Protein AF-A0A7J3MJA6-F1 (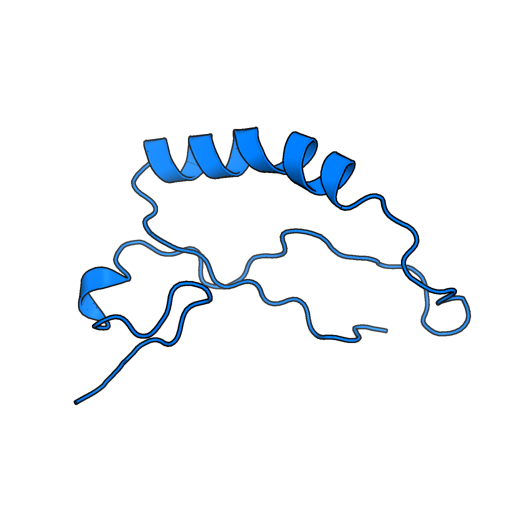afdb_monomer)

Sequence (73 aa):
MSRVISVLGDIPPEEFGPTLVHERILVDFTPTDELNRIKYDPNEVFEFMLPYLIEIRRLGIKGFVECSTDGLA

Secondary structure (DSSP, 8-state):
---EEETTEEE-HHHH-SEEEEE-S------GGG--S--S-HHHHHHHHHHHHHHHHHTT--EEEE---S---

Structure (mmCIF, N/CA/C/O backbone):
data_AF-A0A7J3MJA6-F1
#
_entry.id   AF-A0A7J3MJA6-F1
#
loop_
_atom_site.group_PDB
_atom_site.id
_atom_site.type_symbol
_atom_site.label_atom_id
_atom_site.label_alt_id
_atom_site.label_comp_id
_atom_site.label_asym_id
_atom_site.label_entity_id
_atom_site.label_seq_id
_atom_site.pdbx_PDB_ins_code
_atom_site.Cartn_x
_atom_site.Cartn_y
_atom_site.Cartn_z
_atom_site.occupancy
_atom_site.B_iso_or_equiv
_atom_site.auth_seq_id
_atom_site.auth_comp_id
_atom_site.auth_asym_id
_atom_site.auth_atom_id
_atom_site.pdbx_PDB_model_num
ATOM 1 N N . MET A 1 1 ? -23.369 -8.868 8.185 1.00 77.00 1 MET A N 1
ATOM 2 C CA . MET A 1 1 ? -22.624 -7.625 8.475 1.00 77.00 1 MET A CA 1
ATOM 3 C C . MET A 1 1 ? -21.690 -7.360 7.308 1.00 77.00 1 MET A C 1
ATOM 5 O O . MET A 1 1 ? -21.169 -8.323 6.755 1.00 77.00 1 MET A O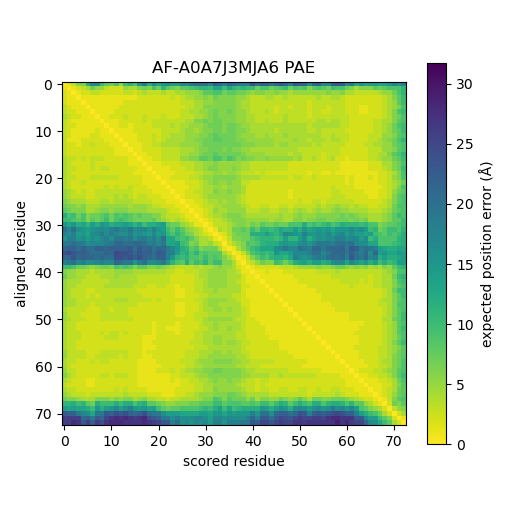 1
ATOM 9 N N . SER A 1 2 ? -21.555 -6.106 6.885 1.00 91.94 2 SER A N 1
ATOM 10 C CA . SER A 1 2 ? -20.613 -5.693 5.836 1.00 91.94 2 SER A CA 1
ATOM 11 C C . SER A 1 2 ? -19.172 -5.747 6.347 1.00 91.94 2 SER A C 1
ATOM 13 O O . SER A 1 2 ? -18.948 -5.571 7.541 1.00 91.94 2 SER A O 1
ATOM 15 N N . ARG A 1 3 ? -18.209 -5.983 5.450 1.00 95.62 3 ARG A N 1
ATOM 16 C CA . ARG A 1 3 ? -16.770 -6.003 5.752 1.00 95.62 3 ARG A CA 1
ATOM 17 C C . ARG A 1 3 ? -15.962 -5.439 4.589 1.00 95.62 3 ARG A C 1
ATOM 19 O O . ARG A 1 3 ? -16.405 -5.543 3.445 1.00 95.62 3 ARG A O 1
ATOM 26 N N . VAL A 1 4 ? -14.787 -4.897 4.891 1.00 95.69 4 VAL A N 1
ATOM 27 C CA . VAL A 1 4 ? -13.738 -4.575 3.915 1.00 95.69 4 VAL A CA 1
ATOM 28 C C . VAL A 1 4 ? -12.629 -5.612 4.079 1.00 95.69 4 VAL A C 1
ATOM 30 O O . VAL A 1 4 ? -12.209 -5.890 5.198 1.00 95.69 4 VAL A O 1
ATOM 33 N N . ILE A 1 5 ? -12.179 -6.212 2.979 1.00 96.06 5 ILE A N 1
ATOM 34 C CA . ILE A 1 5 ? -11.091 -7.197 2.985 1.00 96.06 5 ILE A CA 1
ATOM 35 C C . ILE A 1 5 ? -9.801 -6.448 2.659 1.00 96.06 5 ILE A C 1
ATOM 37 O O . ILE A 1 5 ? -9.710 -5.826 1.603 1.00 96.06 5 ILE A O 1
ATOM 41 N N . SER A 1 6 ? -8.819 -6.490 3.558 1.00 95.19 6 SER A N 1
ATOM 42 C CA . SER A 1 6 ? -7.507 -5.871 3.355 1.00 95.19 6 SER A CA 1
ATOM 43 C C . SER A 1 6 ? -6.399 -6.922 3.304 1.00 95.19 6 SER A C 1
ATOM 45 O O . SER A 1 6 ? -6.592 -8.072 3.700 1.00 95.19 6 SER A O 1
ATOM 47 N N . VAL A 1 7 ? -5.197 -6.514 2.894 1.00 94.38 7 VAL A N 1
ATOM 48 C CA . VAL A 1 7 ? -3.998 -7.371 2.943 1.00 94.38 7 VAL A CA 1
ATOM 49 C C . VAL A 1 7 ? -3.586 -7.763 4.371 1.00 94.38 7 VAL A C 1
ATOM 51 O O . VAL A 1 7 ? -2.813 -8.699 4.545 1.00 94.38 7 VAL A O 1
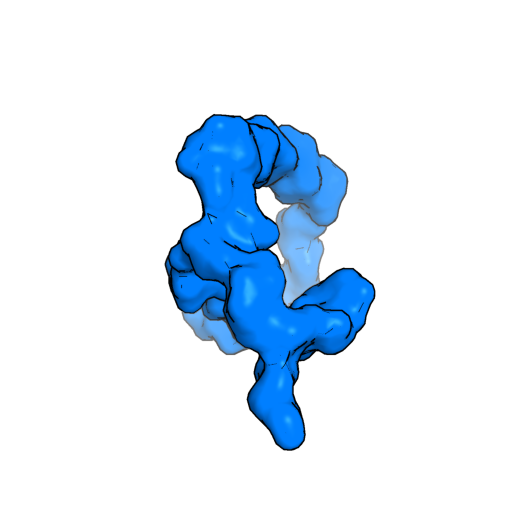ATOM 54 N 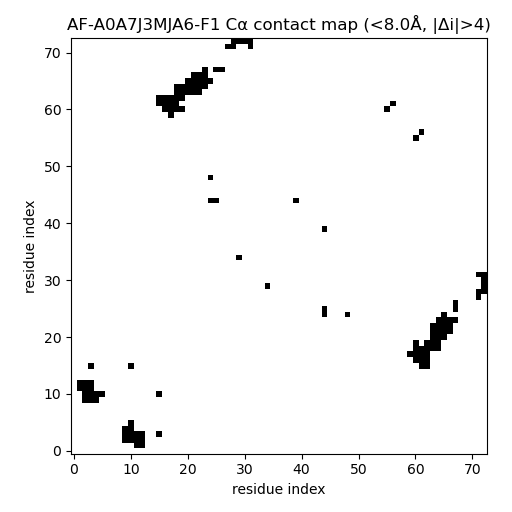N . LEU A 1 8 ? -4.109 -7.074 5.392 1.00 95.25 8 LEU A N 1
ATOM 55 C CA . LEU A 1 8 ? -3.911 -7.394 6.811 1.00 95.25 8 LEU A CA 1
ATOM 56 C C . LEU A 1 8 ? -5.070 -8.219 7.404 1.00 95.25 8 LEU A C 1
ATOM 58 O O . LEU A 1 8 ? -5.045 -8.531 8.593 1.00 95.25 8 LEU A O 1
ATOM 62 N N . GLY A 1 9 ? -6.072 -8.577 6.593 1.00 96.56 9 GLY A N 1
ATOM 63 C CA . GLY A 1 9 ? -7.285 -9.280 7.009 1.00 96.56 9 GLY A CA 1
ATOM 64 C C . GLY A 1 9 ? -8.555 -8.429 6.917 1.00 96.56 9 GLY A C 1
ATOM 65 O O . GLY A 1 9 ? -8.541 -7.289 6.441 1.00 96.56 9 GLY A O 1
ATOM 66 N N . ASP A 1 10 ? -9.668 -9.016 7.350 1.00 96.94 10 ASP A N 1
ATOM 67 C CA . ASP A 1 10 ? -10.987 -8.382 7.341 1.00 96.94 10 ASP A CA 1
ATOM 68 C C . ASP A 1 10 ? -11.073 -7.272 8.394 1.00 96.94 10 ASP A C 1
ATOM 70 O O . ASP A 1 10 ? -10.694 -7.474 9.548 1.00 96.94 10 ASP A O 1
ATOM 74 N N . ILE A 1 11 ? -11.643 -6.129 8.010 1.00 96.00 11 ILE A N 1
ATOM 75 C CA . ILE A 1 11 ? -11.942 -5.018 8.917 1.00 96.00 11 ILE A CA 1
ATOM 76 C C . ILE A 1 11 ? -13.421 -4.604 8.818 1.00 96.00 11 ILE A C 1
ATOM 78 O O . ILE A 1 11 ? -14.045 -4.733 7.751 1.00 96.00 11 ILE A O 1
ATOM 82 N N . PRO A 1 12 ? -14.007 -4.070 9.903 1.00 95.50 12 PRO A N 1
ATOM 83 C CA . PRO A 1 12 ? -15.280 -3.363 9.840 1.00 95.50 12 PRO A CA 1
ATOM 84 C C . PRO A 1 12 ? -15.181 -2.131 8.917 1.00 95.50 12 PRO A C 1
ATOM 86 O O . PRO A 1 12 ? -14.165 -1.432 8.949 1.00 95.50 12 PRO A O 1
ATOM 89 N N . PRO A 1 13 ? -16.203 -1.811 8.100 1.00 93.69 13 PRO A N 1
ATOM 90 C CA . PRO A 1 13 ? -16.158 -0.649 7.206 1.00 93.69 13 PRO A CA 1
ATOM 91 C C . PRO A 1 13 ? -15.886 0.689 7.913 1.00 93.69 13 PRO A C 1
ATOM 93 O O . PRO A 1 13 ? -15.237 1.566 7.350 1.00 93.69 13 PRO A O 1
ATOM 96 N N . GLU A 1 14 ? -16.341 0.843 9.154 1.00 93.06 14 GLU A N 1
ATOM 97 C CA . GLU A 1 14 ? -16.095 2.011 10.002 1.00 93.06 14 GLU A CA 1
ATOM 98 C C . GLU A 1 14 ? -14.614 2.208 10.372 1.00 93.06 14 GLU A C 1
ATOM 100 O O . GLU A 1 14 ? -14.185 3.341 10.605 1.00 93.06 14 GLU A O 1
ATOM 105 N N . GLU A 1 15 ? -13.812 1.139 10.382 1.00 93.12 15 GLU A N 1
ATOM 106 C CA . GLU A 1 15 ? -12.372 1.219 10.645 1.00 93.12 15 GLU A CA 1
ATOM 107 C C . GLU A 1 15 ? -11.580 1.700 9.426 1.00 93.12 15 GLU A C 1
ATOM 109 O O . GLU A 1 15 ? -10.501 2.274 9.594 1.00 93.12 15 GLU A O 1
ATOM 114 N N . PHE A 1 16 ? -12.133 1.546 8.216 1.00 93.31 16 PHE A N 1
ATOM 115 C CA . PHE A 1 16 ? -11.473 1.961 6.977 1.00 93.31 16 PHE A CA 1
ATOM 116 C C . PHE A 1 16 ? -11.221 3.477 6.948 1.00 93.31 16 PHE A C 1
ATOM 118 O O . PHE A 1 16 ? -10.168 3.927 6.505 1.00 93.31 16 PHE A O 1
ATOM 125 N N . GLY A 1 17 ? -12.134 4.265 7.533 1.00 93.56 17 GLY A N 1
ATOM 126 C CA . GLY A 1 17 ? -11.949 5.698 7.776 1.00 93.56 17 GLY A CA 1
ATOM 127 C C . GLY A 1 17 ? -11.623 6.519 6.517 1.00 93.56 17 GLY A C 1
ATOM 128 O O . GLY A 1 17 ? -11.960 6.110 5.403 1.00 93.56 17 GLY A O 1
ATOM 129 N N . PRO A 1 18 ? -10.985 7.698 6.668 1.00 96.31 18 PRO A N 1
ATOM 130 C CA . PRO A 1 18 ? -10.518 8.493 5.534 1.00 96.31 18 PRO A CA 1
ATOM 131 C C . PRO A 1 18 ? -9.557 7.680 4.660 1.00 96.31 18 PRO A C 1
ATOM 133 O O . PRO A 1 18 ? -8.492 7.265 5.122 1.00 96.31 18 PRO A O 1
ATOM 136 N N . THR A 1 19 ? -9.955 7.448 3.410 1.00 96.50 19 THR A N 1
ATOM 137 C CA . THR A 1 19 ? -9.298 6.509 2.497 1.00 96.50 19 THR A CA 1
ATOM 138 C C . THR A 1 19 ? -9.087 7.134 1.126 1.00 96.50 19 THR A C 1
ATOM 140 O O . THR A 1 19 ? -9.974 7.813 0.608 1.00 96.50 19 THR A O 1
ATOM 143 N N . LEU A 1 20 ? -7.940 6.840 0.515 1.00 97.38 20 LEU A N 1
ATOM 144 C CA . LEU A 1 20 ? -7.695 7.091 -0.904 1.00 97.38 20 LEU A CA 1
ATOM 145 C C . LEU A 1 20 ? -8.201 5.904 -1.734 1.00 97.38 20 LEU A C 1
ATOM 147 O O . LEU A 1 20 ? -7.668 4.802 -1.656 1.00 97.38 20 LEU A O 1
ATOM 151 N N . VAL A 1 21 ? -9.288 6.096 -2.478 1.00 96.50 21 VAL A N 1
ATOM 152 C CA . VAL A 1 21 ? -10.056 4.981 -3.068 1.00 96.50 21 VAL A CA 1
ATOM 153 C C . VAL A 1 21 ? -9.549 4.501 -4.432 1.00 96.50 21 VAL A C 1
ATOM 155 O O . VAL A 1 21 ? -10.095 3.536 -4.961 1.00 96.50 21 VAL A O 1
ATOM 158 N N . HIS A 1 22 ? -8.543 5.157 -5.019 1.00 96.06 22 HIS A N 1
ATOM 159 C CA . HIS A 1 22 ? -7.972 4.772 -6.312 1.00 96.06 22 HIS A CA 1
ATOM 160 C C . HIS A 1 22 ? -6.501 5.170 -6.396 1.00 96.06 22 HIS A C 1
ATOM 162 O O . HIS A 1 22 ? -6.171 6.218 -6.940 1.00 96.06 22 HIS A O 1
ATOM 168 N N . GLU A 1 23 ? -5.616 4.298 -5.929 1.00 95.31 23 GLU A N 1
ATOM 169 C CA . GLU A 1 23 ? -4.172 4.533 -5.947 1.00 95.31 23 GLU A CA 1
ATOM 170 C C . GLU A 1 23 ? -3.428 3.404 -6.658 1.00 95.31 23 GLU A C 1
ATOM 172 O O . GLU A 1 23 ? -3.978 2.332 -6.917 1.00 95.31 23 GLU A O 1
ATOM 177 N N . ARG A 1 24 ? -2.160 3.648 -6.990 1.00 93.00 24 ARG A N 1
ATOM 178 C CA . ARG A 1 24 ? -1.234 2.624 -7.485 1.00 93.00 24 ARG A CA 1
ATOM 179 C C . ARG A 1 24 ? 0.108 2.809 -6.801 1.00 93.00 24 ARG A C 1
ATOM 181 O O . ARG A 1 24 ? 0.671 3.898 -6.866 1.00 93.00 24 ARG A O 1
ATOM 188 N N . ILE A 1 25 ? 0.608 1.762 -6.146 1.00 92.25 25 ILE A N 1
ATOM 189 C CA . ILE A 1 25 ? 1.947 1.795 -5.524 1.00 92.25 25 ILE A CA 1
ATOM 190 C C . ILE A 1 25 ? 3.030 1.740 -6.598 1.00 92.25 25 ILE A C 1
ATOM 192 O O . ILE A 1 25 ? 4.070 2.381 -6.483 1.00 92.25 25 ILE A O 1
ATOM 196 N N . LEU A 1 26 ? 2.757 0.983 -7.654 1.00 89.06 26 LEU A N 1
ATOM 197 C CA . LEU A 1 26 ? 3.599 0.858 -8.822 1.00 89.06 26 LEU A CA 1
ATOM 198 C C . LEU A 1 26 ? 2.695 0.674 -10.035 1.00 89.06 26 LEU A C 1
ATOM 200 O O . LEU A 1 26 ? 1.719 -0.066 -9.976 1.00 89.06 26 LEU A O 1
ATOM 204 N N . VAL A 1 27 ? 3.032 1.329 -11.138 1.00 86.31 27 VAL A N 1
ATOM 205 C CA . VAL A 1 27 ? 2.382 1.109 -12.427 1.00 86.31 27 VAL A CA 1
ATOM 206 C C . VAL A 1 27 ? 3.462 0.946 -13.484 1.00 86.31 27 VAL A C 1
ATOM 208 O O . VAL A 1 27 ? 4.397 1.743 -13.549 1.00 86.31 27 VAL A O 1
ATOM 211 N N . ASP A 1 28 ? 3.343 -0.106 -14.286 1.00 80.25 28 ASP A N 1
ATOM 212 C CA . ASP A 1 28 ? 4.162 -0.302 -15.474 1.00 80.25 28 ASP A CA 1
ATOM 213 C C . ASP A 1 28 ? 3.315 0.075 -16.694 1.00 80.25 28 ASP A C 1
ATOM 215 O O . ASP A 1 28 ? 2.225 -0.458 -16.879 1.00 80.25 28 ASP A O 1
ATOM 219 N N . PHE A 1 29 ? 3.795 1.033 -17.486 1.00 78.94 29 PHE A N 1
ATOM 220 C CA . PHE A 1 29 ? 3.167 1.447 -18.746 1.00 78.94 29 PHE A CA 1
ATOM 221 C C . PHE A 1 29 ? 3.865 0.823 -19.964 1.00 78.94 29 PHE A C 1
ATOM 223 O O . PHE A 1 29 ? 3.646 1.262 -21.094 1.00 78.94 29 PHE A O 1
ATOM 230 N N . THR A 1 30 ? 4.752 -0.155 -19.745 1.00 76.81 30 THR A N 1
ATOM 231 C CA . THR A 1 30 ? 5.343 -0.947 -20.823 1.00 76.81 30 THR A CA 1
ATOM 232 C C . THR A 1 30 ? 4.215 -1.609 -21.617 1.00 76.81 30 THR A C 1
ATOM 234 O O . THR A 1 30 ? 3.404 -2.312 -21.014 1.00 76.81 30 THR A O 1
ATOM 237 N N . PRO A 1 31 ? 4.196 -1.469 -22.954 1.00 73.12 31 PRO A N 1
ATOM 238 C CA . PRO A 1 31 ? 3.244 -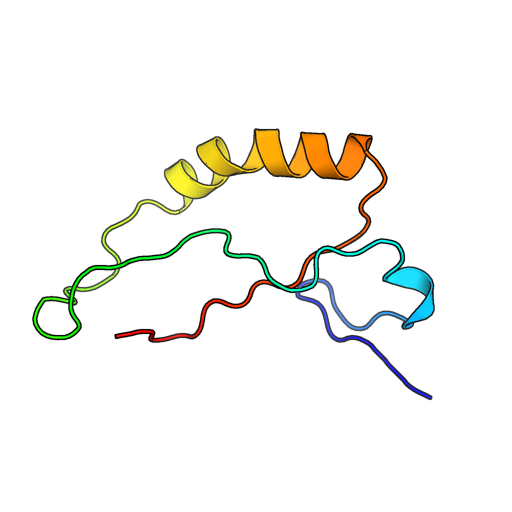2.181 -23.790 1.00 73.12 31 PRO A CA 1
ATOM 239 C C . PRO A 1 31 ? 3.271 -3.689 -23.527 1.00 73.12 31 PRO A C 1
ATOM 241 O O . PRO A 1 31 ? 4.333 -4.298 -23.390 1.00 73.12 31 PRO A O 1
ATOM 244 N N . THR A 1 32 ? 2.097 -4.304 -23.531 1.00 69.25 32 THR A N 1
ATOM 245 C CA . THR A 1 32 ? 1.896 -5.756 -23.383 1.00 69.25 32 THR A CA 1
ATOM 246 C C . THR A 1 32 ? 2.763 -6.634 -24.276 1.00 69.25 32 THR A C 1
ATOM 248 O O . THR A 1 32 ? 3.193 -7.704 -23.846 1.00 69.25 32 THR A O 1
ATOM 251 N N . ASP A 1 33 ? 3.081 -6.173 -25.482 1.00 72.75 33 ASP A N 1
ATOM 252 C CA . ASP A 1 33 ? 3.941 -6.900 -26.422 1.00 72.75 33 ASP A CA 1
ATOM 253 C C . ASP A 1 33 ? 5.423 -6.935 -25.981 1.00 72.75 33 ASP A C 1
ATOM 255 O O . ASP A 1 33 ? 6.217 -7.723 -26.496 1.00 72.75 33 ASP A O 1
ATOM 259 N N . GLU A 1 34 ? 5.800 -6.116 -24.991 1.00 69.88 34 GLU A N 1
ATOM 260 C CA . GLU A 1 34 ? 7.155 -5.964 -24.442 1.00 69.88 34 GLU A CA 1
ATOM 261 C C . GLU A 1 34 ? 7.252 -6.325 -22.942 1.00 69.88 34 GLU A C 1
ATOM 263 O O . GLU A 1 34 ? 8.273 -6.063 -22.277 1.00 69.88 34 GLU A O 1
ATOM 268 N N . LEU A 1 35 ? 6.195 -6.941 -22.395 1.00 68.75 35 LEU A N 1
ATOM 269 C CA . LEU A 1 35 ? 6.108 -7.414 -21.012 1.00 68.75 35 LEU A CA 1
ATOM 270 C C . LEU A 1 35 ? 7.007 -8.644 -20.800 1.00 68.75 35 LEU A C 1
ATOM 272 O O . LEU A 1 35 ? 6.581 -9.793 -20.710 1.00 68.75 35 LEU A O 1
ATOM 276 N N . ASN A 1 36 ? 8.309 -8.395 -20.693 1.00 60.19 36 ASN A N 1
ATOM 277 C CA . ASN A 1 36 ? 9.231 -9.325 -20.055 1.00 60.19 36 ASN A CA 1
ATOM 278 C C . ASN A 1 36 ? 9.020 -9.256 -18.531 1.00 60.19 36 ASN A C 1
ATOM 280 O O . ASN A 1 36 ? 8.792 -8.1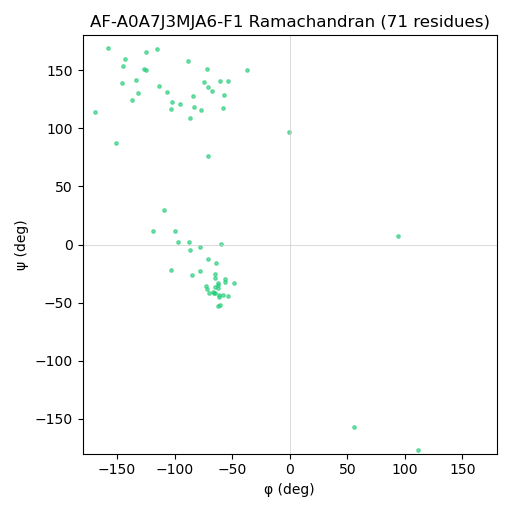72 -18.000 1.00 60.19 36 ASN A O 1
ATOM 284 N N . ARG A 1 37 ? 9.065 -10.415 -17.851 1.00 66.00 37 ARG A N 1
ATOM 285 C CA . ARG A 1 37 ? 8.846 -10.608 -16.396 1.00 66.00 37 ARG A CA 1
ATOM 286 C C . ARG A 1 37 ? 9.404 -9.473 -15.520 1.00 66.00 37 ARG A C 1
ATOM 288 O O . ARG A 1 37 ? 10.438 -8.919 -15.869 1.00 66.00 37 ARG A O 1
ATOM 295 N N . ILE A 1 38 ? 8.751 -9.244 -14.366 1.00 64.25 38 ILE A N 1
ATOM 296 C CA . ILE A 1 38 ? 9.091 -8.312 -13.262 1.00 64.25 38 ILE A CA 1
ATOM 297 C C . ILE A 1 38 ? 10.392 -7.534 -13.516 1.00 64.25 38 ILE A C 1
ATOM 299 O O . ILE A 1 38 ? 11.487 -8.038 -13.267 1.00 64.25 38 ILE A O 1
ATOM 303 N N . LYS A 1 39 ? 10.250 -6.305 -14.022 1.00 75.19 39 LYS A N 1
ATOM 304 C CA . LYS A 1 39 ? 11.370 -5.419 -14.381 1.00 75.19 39 LYS A CA 1
ATOM 305 C C . LYS A 1 39 ? 11.884 -4.561 -13.218 1.00 75.19 39 LYS A C 1
ATOM 307 O O . LYS A 1 39 ? 12.773 -3.745 -13.433 1.00 75.19 39 LYS A O 1
ATOM 312 N N . TYR A 1 40 ? 11.325 -4.707 -12.019 1.00 81.69 40 TYR A N 1
ATOM 313 C CA . TYR A 1 40 ? 11.601 -3.829 -10.881 1.00 81.69 40 TYR A CA 1
ATOM 314 C C . TYR A 1 40 ? 12.079 -4.602 -9.650 1.00 81.69 40 TYR A C 1
ATOM 316 O O . TYR A 1 40 ? 11.683 -5.749 -9.432 1.00 81.69 40 TYR A O 1
ATOM 324 N N . ASP A 1 41 ? 12.907 -3.955 -8.828 1.00 89.12 41 ASP A N 1
ATOM 325 C CA . ASP A 1 41 ? 13.278 -4.443 -7.499 1.00 89.12 41 ASP A CA 1
ATOM 326 C C . ASP A 1 41 ? 12.190 -4.036 -6.486 1.00 89.12 41 ASP A C 1
ATOM 328 O O . ASP A 1 41 ? 11.961 -2.842 -6.276 1.00 89.12 41 ASP A O 1
ATOM 332 N N . PRO A 1 42 ? 11.505 -4.987 -5.824 1.00 88.88 42 PRO A N 1
ATOM 333 C CA . PRO A 1 42 ? 10.515 -4.666 -4.797 1.00 88.88 42 PRO A CA 1
ATOM 334 C C . PRO A 1 42 ? 11.063 -3.804 -3.650 1.00 88.88 42 PRO A C 1
ATOM 336 O O . PRO A 1 42 ? 10.306 -3.034 -3.061 1.00 88.88 42 PRO A O 1
ATOM 339 N N . ASN A 1 43 ? 12.359 -3.913 -3.333 1.00 94.50 43 ASN A N 1
ATOM 340 C CA . ASN A 1 43 ? 12.984 -3.097 -2.291 1.00 94.50 43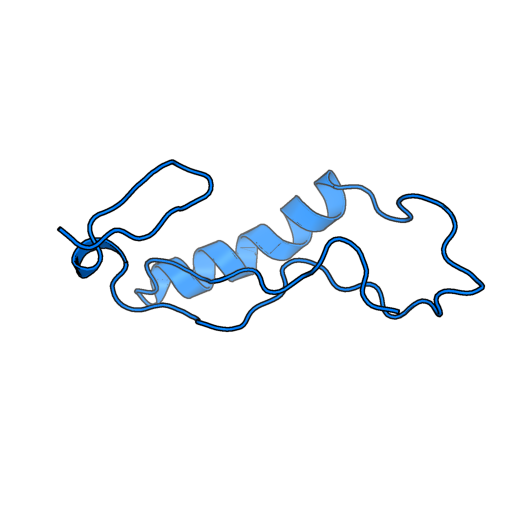 ASN A CA 1
ATOM 341 C C . ASN A 1 43 ? 13.131 -1.642 -2.737 1.00 94.50 43 ASN A C 1
ATOM 343 O O . ASN A 1 43 ? 12.894 -0.739 -1.942 1.00 94.50 43 ASN A O 1
ATOM 347 N N . GLU A 1 44 ? 13.457 -1.403 -4.009 1.00 95.19 44 GLU A N 1
ATOM 348 C CA . GLU A 1 44 ? 13.523 -0.050 -4.568 1.00 95.19 44 GLU A CA 1
ATOM 349 C C . GLU A 1 44 ? 12.151 0.631 -4.501 1.00 95.19 44 GLU A C 1
ATOM 351 O O . GLU A 1 44 ? 12.038 1.764 -4.034 1.00 95.19 44 GLU A O 1
ATOM 356 N N . VAL A 1 45 ? 11.090 -0.092 -4.877 1.00 93.88 45 VAL A N 1
ATOM 357 C CA . VAL A 1 45 ? 9.707 0.405 -4.786 1.00 93.88 45 VAL A CA 1
ATOM 358 C C . VAL A 1 45 ? 9.328 0.707 -3.338 1.00 93.88 45 VAL A C 1
ATOM 360 O O . VAL A 1 45 ? 8.733 1.749 -3.062 1.00 93.88 45 VAL A O 1
ATOM 363 N N . PHE A 1 46 ? 9.679 -0.179 -2.403 1.00 95.62 46 PHE A N 1
ATOM 364 C CA . PHE A 1 46 ? 9.399 0.020 -0.983 1.00 95.62 46 PHE A CA 1
ATOM 365 C C . PHE A 1 46 ? 10.075 1.283 -0.439 1.00 95.62 46 PHE A C 1
ATOM 367 O O . PHE A 1 46 ? 9.396 2.137 0.133 1.00 95.62 46 PHE A O 1
ATOM 374 N N . GLU A 1 47 ? 11.385 1.428 -0.652 1.00 97.88 47 GLU A N 1
ATOM 375 C CA . GLU A 1 47 ? 12.157 2.580 -0.174 1.00 97.88 47 GLU A CA 1
ATOM 376 C C . GLU A 1 47 ? 11.670 3.893 -0.803 1.00 97.88 47 GLU A C 1
ATOM 378 O O . GLU A 1 47 ? 11.590 4.917 -0.123 1.00 97.88 47 GLU A O 1
ATOM 383 N N . PHE A 1 48 ? 11.277 3.864 -2.081 1.00 97.00 48 PHE A N 1
ATOM 384 C CA . PHE A 1 48 ? 10.746 5.035 -2.774 1.00 97.00 48 PHE A CA 1
ATOM 385 C C . PHE A 1 48 ? 9.350 5.440 -2.276 1.00 97.00 48 PHE A C 1
ATOM 387 O O . PHE A 1 48 ? 9.077 6.626 -2.090 1.00 97.00 48 PHE A O 1
ATOM 394 N N . MET A 1 49 ? 8.458 4.471 -2.041 1.00 97.12 49 MET A N 1
ATOM 395 C CA . MET A 1 49 ? 7.058 4.741 -1.693 1.00 97.12 49 MET A CA 1
ATOM 396 C C . MET A 1 49 ? 6.829 4.985 -0.199 1.00 97.12 49 MET A C 1
ATOM 398 O O . MET A 1 49 ? 5.891 5.699 0.171 1.00 97.12 49 MET A O 1
ATOM 402 N N . LEU A 1 50 ? 7.676 4.435 0.676 1.00 97.75 50 LEU A N 1
ATOM 403 C CA . LEU A 1 50 ? 7.519 4.539 2.128 1.00 97.75 50 LEU A CA 1
ATOM 404 C C . LEU A 1 50 ? 7.383 5.991 2.639 1.00 97.75 50 LEU A C 1
ATOM 406 O O . LEU A 1 50 ? 6.487 6.229 3.457 1.00 97.75 50 LEU A O 1
ATOM 410 N N . PRO A 1 51 ? 8.175 6.983 2.182 1.00 98.38 51 PRO A N 1
ATOM 411 C CA . PRO A 1 51 ? 8.019 8.371 2.617 1.00 98.38 51 PRO A CA 1
ATOM 412 C C . PRO A 1 51 ? 6.623 8.944 2.336 1.00 98.38 51 PRO A C 1
ATOM 414 O O . PRO A 1 51 ? 6.031 9.556 3.226 1.00 98.38 51 PRO A O 1
ATOM 417 N N . TYR A 1 52 ? 6.061 8.684 1.151 1.00 97.81 52 TYR A N 1
ATOM 418 C CA . TYR A 1 52 ? 4.719 9.141 0.771 1.00 97.81 52 TYR A CA 1
ATOM 419 C C . TYR A 1 52 ? 3.632 8.464 1.613 1.00 97.81 52 TYR A C 1
ATOM 421 O O . TYR A 1 52 ? 2.704 9.120 2.086 1.00 97.81 52 TYR A O 1
ATOM 429 N N . LEU A 1 53 ? 3.774 7.161 1.882 1.00 97.50 53 LEU A N 1
ATOM 430 C CA . LEU A 1 53 ? 2.851 6.422 2.750 1.00 97.50 53 LEU A CA 1
ATOM 431 C C . LEU A 1 53 ? 2.888 6.928 4.202 1.00 97.50 53 LEU A C 1
ATOM 433 O O . LEU A 1 53 ? 1.854 7.012 4.871 1.00 97.50 53 LEU A O 1
ATOM 437 N N . ILE A 1 54 ? 4.070 7.310 4.696 1.00 98.12 54 ILE A N 1
ATOM 438 C CA . ILE A 1 54 ? 4.223 7.958 6.005 1.00 98.12 54 ILE A CA 1
ATOM 439 C C . ILE A 1 54 ? 3.559 9.340 6.003 1.00 98.12 54 ILE A C 1
ATOM 441 O O . ILE A 1 54 ? 2.904 9.697 6.986 1.00 98.12 54 ILE A O 1
ATOM 445 N N . GLU A 1 55 ? 3.708 10.115 4.930 1.00 98.25 55 GLU A N 1
ATOM 446 C CA . GLU A 1 55 ? 3.111 11.444 4.798 1.00 98.25 55 GLU A CA 1
ATOM 447 C C . GLU A 1 55 ? 1.580 11.388 4.836 1.00 98.25 55 GLU A C 1
ATOM 449 O O . GLU A 1 55 ? 0.972 12.031 5.695 1.00 98.25 55 GLU A O 1
ATOM 454 N N . ILE A 1 56 ? 0.945 10.560 4.000 1.00 97.38 56 ILE A N 1
ATOM 455 C CA . ILE A 1 56 ? -0.525 10.451 3.982 1.00 97.38 56 ILE A CA 1
ATOM 456 C C . ILE A 1 56 ? -1.073 9.951 5.324 1.00 97.38 56 ILE A C 1
ATOM 458 O 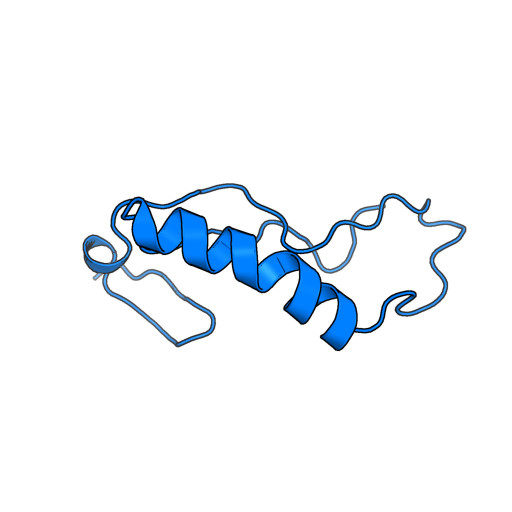O . ILE A 1 56 ? -2.121 10.409 5.782 1.00 97.38 56 ILE A O 1
ATOM 462 N N . ARG A 1 57 ? -0.326 9.081 6.019 1.00 97.12 57 ARG A N 1
ATOM 463 C CA . ARG A 1 57 ? -0.678 8.641 7.373 1.00 97.12 57 ARG A CA 1
ATOM 464 C C . ARG A 1 57 ? -0.629 9.796 8.373 1.00 97.12 57 ARG A C 1
ATOM 466 O O . ARG A 1 57 ? -1.520 9.906 9.213 1.00 97.12 57 ARG A O 1
ATOM 473 N N . ARG A 1 58 ? 0.380 10.672 8.291 1.00 98.25 58 ARG A N 1
ATOM 474 C CA . ARG A 1 58 ? 0.469 11.890 9.124 1.00 98.25 58 ARG A CA 1
ATOM 475 C C . ARG A 1 58 ? -0.661 12.878 8.827 1.00 98.25 58 ARG A C 1
ATOM 477 O O . ARG A 1 58 ? -1.079 13.585 9.738 1.00 98.25 58 ARG A O 1
ATOM 484 N N . LEU A 1 59 ? -1.181 12.887 7.599 1.00 97.94 59 LEU A N 1
ATOM 485 C CA . LEU A 1 59 ? -2.349 13.676 7.189 1.00 97.94 59 LEU A CA 1
ATOM 486 C C . LEU A 1 59 ? -3.696 13.065 7.625 1.00 97.94 59 LEU A C 1
ATOM 488 O O . LEU A 1 59 ? -4.741 13.673 7.407 1.00 97.94 59 LEU A O 1
ATOM 492 N N . GLY A 1 60 ? -3.691 11.893 8.271 1.00 97.50 60 GLY A N 1
ATOM 493 C CA . GLY A 1 60 ? -4.890 11.259 8.825 1.00 97.50 60 GLY A CA 1
ATOM 494 C C . GLY A 1 60 ? -5.576 10.243 7.908 1.00 97.50 60 GLY A C 1
ATOM 495 O O . GLY A 1 60 ? -6.643 9.742 8.269 1.00 97.50 60 GLY A O 1
ATOM 496 N N . ILE A 1 61 ? -4.974 9.903 6.762 1.00 97.69 61 ILE A N 1
ATOM 497 C CA . ILE A 1 61 ? -5.429 8.784 5.929 1.00 97.69 61 ILE A CA 1
ATOM 498 C C . ILE A 1 61 ? -5.182 7.469 6.675 1.00 97.69 61 ILE A C 1
ATOM 500 O O . ILE A 1 61 ? -4.099 7.236 7.219 1.00 97.69 61 ILE A O 1
ATOM 504 N N . LYS A 1 62 ? -6.206 6.612 6.717 1.00 95.69 62 LYS A N 1
ATOM 505 C CA . LYS A 1 62 ? -6.180 5.320 7.418 1.00 95.69 62 LYS A CA 1
ATOM 506 C C . LYS A 1 62 ? -6.010 4.122 6.489 1.00 95.69 62 LYS A C 1
ATOM 508 O O . LYS A 1 62 ? -5.541 3.082 6.943 1.00 95.69 62 LYS A O 1
ATOM 513 N N . GLY A 1 63 ? -6.340 4.278 5.211 1.00 94.06 63 GLY A N 1
ATOM 514 C CA . GLY A 1 63 ? -6.198 3.237 4.203 1.00 94.06 63 GLY A CA 1
ATOM 515 C C . GLY A 1 63 ? -6.119 3.802 2.790 1.00 94.06 63 GLY A C 1
ATOM 516 O O . GLY A 1 63 ? -6.380 4.982 2.549 1.00 94.06 63 GLY A O 1
ATOM 517 N N . PHE A 1 64 ? -5.767 2.941 1.845 1.00 96.25 64 PHE A N 1
ATOM 518 C CA . PHE A 1 64 ? -5.892 3.210 0.419 1.00 96.25 64 PHE A CA 1
ATOM 519 C C . PHE A 1 64 ? -6.297 1.927 -0.310 1.00 96.25 64 PHE A C 1
ATOM 521 O O . PHE A 1 64 ? -6.117 0.826 0.216 1.00 96.25 64 PHE A O 1
ATOM 528 N N . VAL A 1 65 ? -6.852 2.076 -1.508 1.00 96.31 65 VAL A N 1
ATOM 529 C CA . VAL A 1 65 ? -7.140 0.963 -2.414 1.00 96.31 65 VAL A CA 1
ATOM 530 C C . VAL A 1 65 ? -6.080 0.955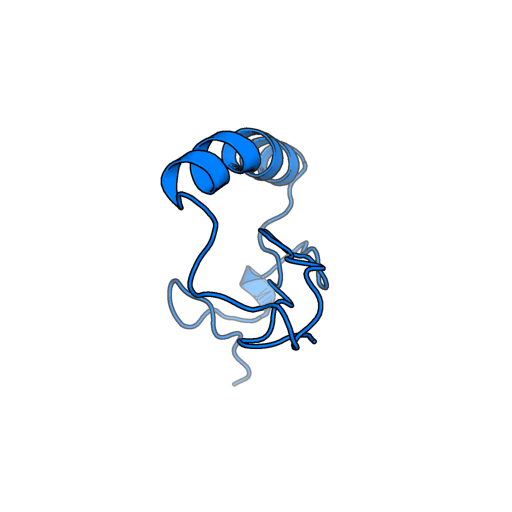 -3.500 1.00 96.31 65 VAL A C 1
ATOM 532 O O . VAL A 1 65 ? -5.956 1.908 -4.267 1.00 96.31 65 VAL A O 1
ATOM 535 N N . GLU A 1 66 ? -5.310 -0.125 -3.537 1.00 93.62 66 GLU A N 1
ATOM 536 C CA . GLU A 1 66 ? -4.390 -0.414 -4.627 1.00 93.62 66 GLU A CA 1
ATOM 537 C C . GLU A 1 66 ? -5.220 -0.948 -5.815 1.00 93.62 66 GLU A C 1
ATOM 539 O O . GLU A 1 66 ? -5.903 -1.965 -5.693 1.00 93.62 66 GLU A O 1
ATOM 544 N N . CYS A 1 67 ? -5.231 -0.204 -6.926 1.00 92.50 67 CYS A N 1
ATOM 545 C CA . CYS A 1 67 ? -6.019 -0.470 -8.136 1.00 92.50 67 CYS A CA 1
ATOM 546 C C . CYS A 1 67 ? -5.152 -0.915 -9.330 1.00 92.50 67 CYS A C 1
ATOM 548 O O . CYS A 1 67 ? -5.468 -0.628 -10.495 1.00 92.50 67 CYS A O 1
ATOM 550 N N . SER A 1 68 ? -4.036 -1.573 -9.052 1.00 83.88 68 SER A N 1
ATOM 551 C CA . SER A 1 68 ? -3.242 -2.313 -10.021 1.00 83.88 68 SER A CA 1
ATOM 552 C C . SER A 1 68 ? -3.842 -3.698 -10.176 1.00 83.88 68 SER A C 1
ATOM 554 O O . SER A 1 68 ? -4.091 -4.429 -9.218 1.00 83.88 68 SER A O 1
ATOM 556 N N . THR A 1 69 ? -4.105 -4.056 -11.419 1.00 76.25 69 THR A N 1
ATOM 557 C CA . THR A 1 69 ? -4.451 -5.421 -11.778 1.00 76.25 69 THR A CA 1
ATOM 558 C C . THR A 1 69 ? -3.163 -6.185 -12.065 1.00 76.25 69 THR A C 1
ATOM 560 O O . THR A 1 69 ? -2.133 -5.612 -12.417 1.00 76.25 69 THR A O 1
ATOM 563 N N . ASP A 1 70 ? -3.238 -7.504 -11.968 1.00 61.12 70 ASP A N 1
ATOM 564 C CA . ASP A 1 70 ? -2.232 -8.484 -12.393 1.00 61.12 70 ASP A CA 1
ATOM 565 C C . ASP A 1 70 ? -1.891 -8.428 -13.900 1.00 61.12 70 ASP A C 1
ATOM 567 O O . ASP A 1 70 ? -1.018 -9.145 -14.386 1.00 61.12 70 ASP A O 1
ATOM 571 N N . GLY A 1 71 ? -2.523 -7.513 -14.626 1.00 52.53 71 GLY A N 1
ATOM 572 C CA . GLY A 1 71 ? -2.157 -7.085 -15.959 1.00 52.53 71 GLY A CA 1
ATOM 573 C C . GLY A 1 71 ? -2.969 -5.848 -16.307 1.00 52.53 71 GLY A C 1
ATOM 574 O O . GLY A 1 71 ? -4.195 -5.917 -16.421 1.00 52.53 71 GLY A O 1
ATOM 575 N N . LEU A 1 72 ? -2.307 -4.709 -16.467 1.00 42.22 72 LEU A N 1
ATOM 576 C CA . LEU A 1 72 ? -2.784 -3.696 -17.396 1.00 42.22 72 LEU A CA 1
ATOM 577 C C . LEU A 1 72 ? -1.763 -3.588 -18.517 1.00 42.22 72 LEU A C 1
ATOM 579 O O . LEU A 1 72 ? -0.559 -3.705 -18.296 1.00 42.22 72 LEU A O 1
ATOM 583 N N . ALA A 1 73 ? -2.346 -3.523 -19.705 1.00 40.00 73 ALA A N 1
ATOM 584 C CA . ALA A 1 73 ? -1.744 -3.708 -21.003 1.00 40.00 73 ALA A CA 1
ATOM 585 C C . ALA A 1 73 ? -0.921 -2.522 -21.493 1.00 40.00 73 ALA A C 1
ATOM 587 O O . ALA A 1 73 ? -1.199 -1.395 -21.022 1.00 40.00 73 ALA A O 1
#

Radius of gyration: 14.91 Å; Cα contacts (8 Å, |Δi|>4): 65; chains: 1; bounding box: 36×24×37 Å

Foldseek 3Di:
DDWDQDPVGIDDPVQQPAEAEEDALDDDPPDPVPDDPDPDDPVVSCVVCVVVVVVVVVVVRRYYDHPDDPDDD

Mean predicted aligned error: 5.49 Å

pLDDT: mean 87.89, std 13.63, range [40.0, 98.38]

Nearest PDB structures (foldseek):
  4h9z-assembly1_B  TM=8.184E-01  e=1.932E-01  Geobacillus kaustophilus HTA426
  5w3z-assembly1_A  TM=7.671E-01  e=8.654E-01  Saccharolobus solfataricus
  5vsa-assembly1_A  TM=7.606E-01  e=8.084E-01  Saccharolobus solfataricus
  5vri-assembly1_B  TM=7.754E-01  e=1.217E+00  Saccharolobus solfataricus

Solvent-accessible surface area (backbone atoms only — not comparable to full-atom values): 4790 Å² total; per-residue (Å²): 134,79,68,41,82,49,101,91,45,79,40,55,60,81,72,43,58,54,54,48,80,76,39,62,95,67,84,72,81,60,50,60,95,70,66,64,76,87,88,69,58,70,64,60,54,46,68,67,46,48,61,58,57,53,49,44,42,76,74,60,42,66,44,69,34,74,69,65,61,104,71,64,94